Protein AF-A0A1G7AWV7-F1 (afdb_monomer)

Nearest PDB structures (foldseek):
  2q05-assembly1_A  TM=3.930E-01  e=5.792E+00  Vaccinia virus WR

Structure (mmCIF, N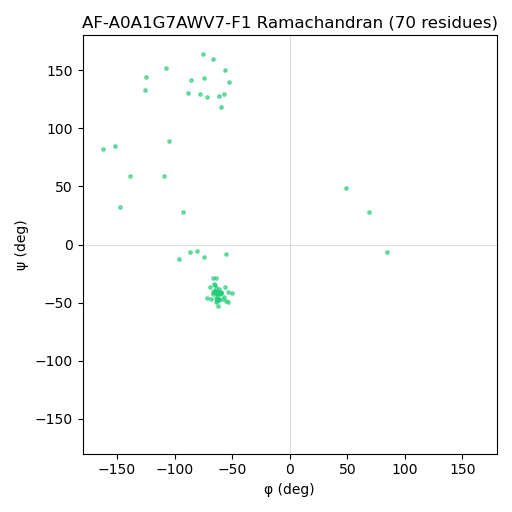/CA/C/O backbone):
data_AF-A0A1G7AWV7-F1
#
_entry.id   AF-A0A1G7AWV7-F1
#
loop_
_atom_site.group_PDB
_atom_site.id
_atom_site.type_symbol
_atom_site.label_atom_id
_atom_site.label_alt_id
_atom_site.label_comp_id
_atom_site.label_asym_id
_atom_site.label_entity_id
_atom_site.label_seq_id
_atom_site.pdbx_PDB_ins_code
_atom_site.Cartn_x
_atom_site.Cartn_y
_atom_site.Cartn_z
_atom_site.occupancy
_atom_site.B_iso_or_equiv
_atom_site.auth_seq_id
_atom_site.auth_comp_id
_atom_site.auth_asym_id
_atom_site.auth_atom_id
_atom_sit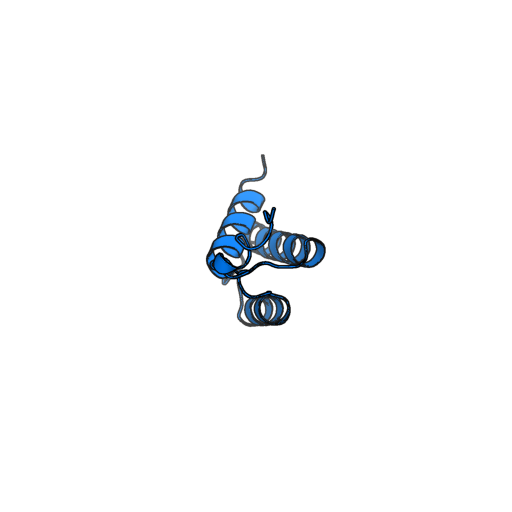e.pdbx_PDB_model_num
ATOM 1 N N . MET A 1 1 ? -5.022 6.674 -18.624 1.00 47.81 1 MET A N 1
ATOM 2 C CA . MET A 1 1 ? -5.309 5.398 -17.938 1.00 47.81 1 MET A CA 1
ATOM 3 C C . MET A 1 1 ? -4.195 5.111 -16.950 1.00 47.81 1 MET A C 1
ATOM 5 O O . MET A 1 1 ? -3.034 5.146 -17.327 1.00 47.81 1 MET A O 1
ATOM 9 N N . SER A 1 2 ? -4.549 4.923 -15.685 1.00 70.19 2 SER A N 1
ATOM 10 C CA . SER A 1 2 ? -3.652 4.940 -14.529 1.00 70.19 2 SER A CA 1
ATOM 11 C C . SER A 1 2 ? -3.465 3.537 -13.939 1.00 70.19 2 SER A C 1
ATOM 13 O O . SER A 1 2 ? -3.789 3.327 -12.775 1.00 70.19 2 SER A O 1
ATOM 15 N N . LEU A 1 3 ? -2.974 2.566 -14.720 1.00 83.69 3 LEU A N 1
ATOM 16 C CA . LEU A 1 3 ? -2.804 1.171 -14.262 1.00 83.69 3 LEU A CA 1
ATOM 17 C C . LEU A 1 3 ? -2.063 1.080 -12.918 1.00 83.69 3 LEU A C 1
ATOM 19 O O . LEU A 1 3 ? -2.513 0.389 -12.014 1.00 83.69 3 LEU A O 1
ATOM 23 N N . PHE A 1 4 ? -1.010 1.880 -12.742 1.00 89.19 4 PHE A N 1
ATOM 24 C CA . PHE A 1 4 ? -0.266 1.974 -11.483 1.00 89.19 4 PHE A CA 1
ATOM 25 C C . PHE A 1 4 ? -1.077 2.523 -10.304 1.00 89.19 4 PHE A C 1
ATOM 27 O O . PHE A 1 4 ? -0.800 2.178 -9.165 1.00 89.19 4 PHE A O 1
A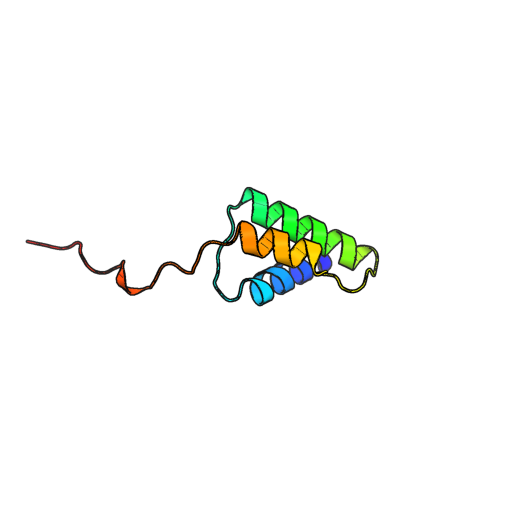TOM 34 N N . PHE A 1 5 ? -2.078 3.371 -10.556 1.00 92.62 5 PHE A N 1
ATOM 35 C CA . PHE A 1 5 ? -2.987 3.834 -9.506 1.00 92.62 5 PHE A CA 1
ATOM 36 C C . PHE A 1 5 ? -3.928 2.709 -9.072 1.00 92.62 5 PHE A C 1
ATOM 38 O O . PHE A 1 5 ? -4.059 2.465 -7.884 1.00 92.62 5 PHE A O 1
ATOM 45 N N . ALA A 1 6 ? -4.518 1.976 -10.022 1.00 93.56 6 ALA A N 1
ATOM 46 C CA . ALA A 1 6 ? -5.376 0.834 -9.703 1.00 93.56 6 ALA A CA 1
ATOM 47 C C . ALA A 1 6 ? -4.601 -0.300 -9.006 1.00 93.56 6 ALA A C 1
ATOM 49 O O . ALA A 1 6 ? -5.122 -0.922 -8.088 1.00 93.56 6 ALA A O 1
ATOM 50 N N . ALA A 1 7 ? -3.348 -0.538 -9.406 1.00 95.31 7 ALA A N 1
ATOM 51 C CA . ALA A 1 7 ? -2.470 -1.499 -8.745 1.00 95.31 7 ALA A CA 1
ATOM 52 C C . ALA A 1 7 ? -2.106 -1.062 -7.317 1.00 95.31 7 ALA A C 1
ATOM 54 O O . ALA A 1 7 ? -2.145 -1.885 -6.409 1.00 95.31 7 ALA A O 1
ATOM 55 N N . ALA A 1 8 ? -1.800 0.224 -7.107 1.00 95.94 8 ALA A N 1
ATOM 56 C CA . ALA A 1 8 ? -1.544 0.769 -5.776 1.00 95.94 8 ALA A CA 1
ATOM 57 C C . ALA A 1 8 ? -2.778 0.668 -4.866 1.00 95.94 8 ALA A C 1
ATOM 59 O O . ALA A 1 8 ? -2.662 0.194 -3.744 1.00 95.94 8 ALA A O 1
ATOM 60 N N . GLU A 1 9 ? -3.954 1.054 -5.364 1.00 95.75 9 GLU A N 1
ATOM 61 C CA . GLU A 1 9 ? -5.239 0.895 -4.668 1.00 95.75 9 GLU A CA 1
ATOM 62 C C . GLU A 1 9 ? -5.483 -0.564 -4.260 1.00 95.75 9 GLU A C 1
ATOM 64 O O . GLU A 1 9 ? -5.780 -0.843 -3.102 1.00 95.75 9 GLU A O 1
ATOM 69 N N . ALA A 1 10 ? -5.293 -1.512 -5.184 1.00 96.06 10 ALA A N 1
ATOM 70 C CA . ALA A 1 10 ? -5.468 -2.935 -4.900 1.00 96.06 10 ALA A CA 1
ATOM 71 C C . ALA A 1 10 ? -4.472 -3.454 -3.848 1.00 96.06 10 ALA A C 1
ATOM 73 O O . ALA A 1 10 ? -4.875 -4.186 -2.950 1.00 96.06 10 ALA A O 1
ATOM 74 N N . LEU A 1 11 ? -3.200 -3.048 -3.927 1.00 95.81 11 LEU A N 1
ATOM 75 C CA . LEU A 1 11 ? -2.168 -3.404 -2.946 1.00 95.81 11 LEU A CA 1
ATOM 76 C C . LEU A 1 11 ? -2.507 -2.894 -1.544 1.00 95.81 11 LEU A C 1
ATOM 78 O O . LEU A 1 11 ? -2.408 -3.640 -0.574 1.00 95.81 11 LEU A O 1
ATOM 82 N N . ILE A 1 12 ? -2.919 -1.629 -1.434 1.00 95.94 12 ILE A N 1
ATOM 83 C CA . ILE A 1 12 ? -3.303 -1.036 -0.150 1.00 95.94 12 ILE A CA 1
ATOM 84 C C . ILE A 1 12 ? -4.571 -1.702 0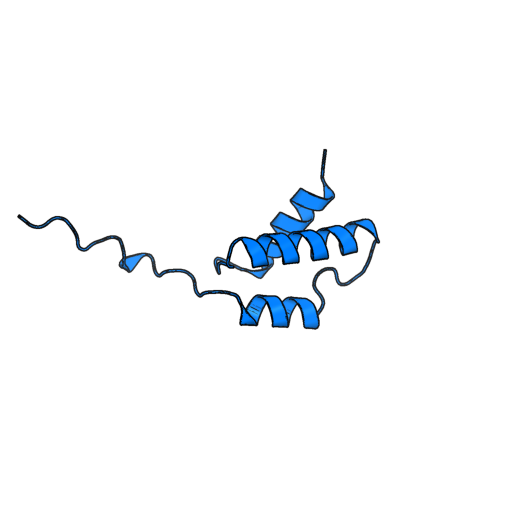.394 1.00 95.94 12 ILE A C 1
ATOM 86 O O . ILE A 1 12 ? -4.634 -1.998 1.584 1.00 95.94 12 ILE A O 1
ATOM 90 N N . ALA A 1 13 ? -5.560 -1.986 -0.455 1.00 94.94 13 ALA A N 1
ATOM 91 C CA . ALA A 1 13 ? -6.787 -2.664 -0.042 1.00 94.94 13 ALA A CA 1
ATOM 92 C C . ALA A 1 13 ? -6.525 -4.087 0.480 1.00 94.94 13 ALA A C 1
ATOM 94 O O . ALA A 1 13 ? -7.087 -4.472 1.507 1.00 94.94 13 ALA A O 1
ATOM 95 N N . ASP A 1 14 ? -5.654 -4.840 -0.197 1.00 95.75 14 ASP A N 1
ATOM 96 C CA . ASP A 1 14 ? -5.226 -6.176 0.229 1.00 95.75 14 ASP A CA 1
ATOM 97 C C . ASP A 1 14 ? -4.496 -6.115 1.580 1.00 95.75 14 ASP A C 1
ATOM 99 O O . ASP A 1 14 ? -4.865 -6.818 2.520 1.00 95.75 14 ASP A O 1
ATOM 103 N N . TYR A 1 15 ? -3.555 -5.174 1.732 1.00 95.38 15 TYR A N 1
ATOM 104 C CA . TYR A 1 15 ? -2.827 -4.961 2.986 1.00 95.38 15 TYR A CA 1
ATOM 105 C C . TYR A 1 15 ? -3.736 -4.555 4.159 1.00 95.38 15 TYR A C 1
ATOM 107 O O . TYR A 1 15 ? -3.567 -5.002 5.300 1.00 95.38 15 TYR A O 1
ATOM 115 N N . LEU A 1 16 ? -4.721 -3.692 3.903 1.00 94.50 16 LEU A N 1
ATOM 116 C CA . LEU A 1 16 ? -5.664 -3.259 4.930 1.00 94.50 16 LEU A CA 1
ATOM 117 C C . LEU A 1 16 ? -6.556 -4.406 5.407 1.00 94.50 16 LEU A C 1
ATOM 119 O O . LEU A 1 16 ? -6.954 -4.394 6.573 1.00 94.50 16 LEU A O 1
ATOM 123 N N . ASN A 1 17 ? -6.843 -5.397 4.558 1.00 93.25 17 ASN A N 1
ATOM 124 C CA . ASN A 1 17 ? -7.625 -6.585 4.905 1.00 93.25 17 ASN A CA 1
ATOM 125 C C . ASN A 1 17 ? -8.941 -6.240 5.641 1.00 93.25 17 ASN A C 1
ATOM 127 O O . ASN A 1 17 ? -9.251 -6.753 6.717 1.00 93.25 17 ASN A O 1
ATOM 131 N N . GLY A 1 18 ? -9.697 -5.283 5.094 1.00 90.81 18 GLY A N 1
ATOM 132 C CA . GLY A 1 18 ? -10.969 -4.817 5.662 1.00 90.81 18 GLY A CA 1
ATOM 133 C C . GLY A 1 18 ? -10.857 -3.741 6.749 1.00 90.81 18 GLY A C 1
ATOM 134 O O . GLY A 1 18 ? -11.884 -3.191 7.153 1.00 90.81 18 GLY A O 1
ATOM 135 N N . ARG A 1 19 ? -9.643 -3.389 7.195 1.00 93.38 19 ARG A N 1
ATOM 136 C CA . ARG A 1 19 ? -9.399 -2.159 7.965 1.00 93.38 19 ARG A CA 1
ATOM 137 C C . ARG A 1 19 ? -9.632 -0.932 7.088 1.00 93.38 19 ARG A C 1
ATOM 139 O O . ARG A 1 19 ? -9.599 -1.006 5.861 1.00 93.38 19 ARG A O 1
ATOM 146 N N . THR A 1 20 ? -9.865 0.212 7.721 1.00 93.31 20 THR A N 1
ATOM 147 C CA . THR A 1 20 ? -10.119 1.469 7.003 1.00 93.31 20 THR A CA 1
ATOM 148 C C . THR A 1 20 ? -9.158 2.558 7.443 1.00 93.31 20 THR A C 1
ATOM 150 O O . THR A 1 20 ? -8.802 2.650 8.614 1.00 93.31 20 THR A O 1
ATOM 153 N N . LEU A 1 21 ? -8.755 3.410 6.503 1.00 92.19 21 LEU A N 1
ATOM 154 C CA . LEU A 1 21 ? -7.952 4.599 6.779 1.00 92.19 21 LEU A CA 1
ATOM 155 C C . LEU A 1 21 ? -8.809 5.859 6.640 1.00 92.19 21 LEU A C 1
ATOM 157 O O . LEU A 1 21 ? -9.729 5.884 5.814 1.00 92.19 21 LEU A O 1
ATOM 161 N N . PRO A 1 22 ? -8.481 6.940 7.368 1.00 93.62 22 PRO A N 1
ATOM 162 C CA . PRO A 1 22 ? -8.987 8.264 7.034 1.00 93.62 22 PRO A CA 1
ATOM 163 C C . PRO A 1 22 ? -8.692 8.590 5.563 1.00 93.62 22 PRO A C 1
ATOM 165 O O . PRO A 1 22 ? -7.602 8.306 5.069 1.00 93.62 22 PRO A O 1
ATOM 168 N N . GLU A 1 23 ? -9.637 9.216 4.857 1.00 92.00 23 GLU A N 1
ATOM 169 C CA . GLU A 1 23 ? -9.556 9.419 3.398 1.00 92.00 23 GLU A CA 1
ATOM 170 C C . GLU A 1 23 ? -8.255 10.110 2.952 1.00 92.00 23 GLU A C 1
ATOM 172 O O . GLU A 1 23 ? -7.646 9.726 1.951 1.00 92.00 23 GLU A O 1
ATOM 177 N N . ALA A 1 24 ? -7.806 11.116 3.708 1.00 91.81 24 ALA A N 1
ATOM 178 C CA . ALA A 1 24 ? -6.562 11.828 3.424 1.00 91.81 24 ALA A CA 1
ATOM 179 C C . ALA A 1 24 ? -5.331 10.914 3.544 1.00 91.81 24 ALA A C 1
ATOM 181 O O . ALA A 1 24 ? -4.444 10.970 2.692 1.00 91.81 24 ALA A O 1
ATOM 182 N N . VAL A 1 25 ? -5.308 10.045 4.561 1.00 93.75 25 VAL A N 1
ATOM 183 C CA . VAL A 1 25 ? -4.228 9.074 4.775 1.00 93.75 25 VAL A CA 1
ATOM 184 C C . VAL A 1 25 ? -4.254 8.031 3.667 1.00 93.75 25 VAL A C 1
ATOM 186 O O . VAL A 1 25 ? -3.228 7.810 3.035 1.00 93.75 25 VAL A O 1
ATOM 189 N N . HIS A 1 26 ? -5.431 7.480 3.352 1.00 94.62 26 HIS A N 1
ATOM 190 C CA . HIS A 1 26 ? -5.615 6.516 2.267 1.00 94.62 26 HIS A CA 1
ATOM 191 C C . HIS A 1 26 ? -5.067 7.039 0.930 1.00 94.62 26 HIS A C 1
ATOM 1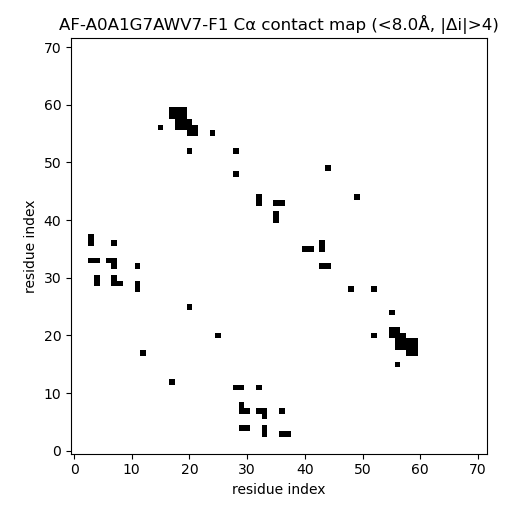93 O O . HIS A 1 26 ? -4.264 6.382 0.271 1.00 94.62 26 HIS A O 1
ATOM 199 N N . LYS A 1 27 ? -5.430 8.272 0.553 1.00 94.94 27 LYS A N 1
ATOM 200 C CA . LYS A 1 27 ? -4.911 8.919 -0.662 1.00 94.94 27 LYS A CA 1
ATOM 201 C C . LYS A 1 27 ? -3.389 9.062 -0.637 1.00 94.94 27 LYS A C 1
ATOM 203 O O . LYS A 1 27 ? -2.748 8.827 -1.659 1.00 94.94 27 LYS A O 1
ATOM 208 N N . ALA A 1 28 ? -2.812 9.437 0.504 1.00 94.94 28 ALA A N 1
ATOM 209 C CA . ALA A 1 28 ? -1.367 9.584 0.643 1.00 94.94 28 ALA A CA 1
ATOM 210 C C . ALA A 1 28 ? -0.635 8.244 0.461 1.00 94.94 28 ALA A C 1
ATOM 212 O O . ALA A 1 28 ? 0.319 8.181 -0.316 1.00 94.94 28 ALA A O 1
ATOM 213 N N . VAL A 1 29 ? -1.109 7.165 1.094 1.00 95.38 29 VAL A N 1
ATOM 214 C CA . VAL A 1 29 ? -0.468 5.842 0.982 1.00 95.38 29 VAL A CA 1
ATOM 215 C C . VAL A 1 29 ? -0.629 5.233 -0.410 1.00 95.38 29 VAL A C 1
ATOM 217 O O . VAL A 1 29 ? 0.333 4.684 -0.944 1.00 95.38 29 VAL A O 1
ATOM 220 N N . VAL A 1 30 ? -1.778 5.423 -1.069 1.00 95.75 30 VAL A N 1
ATOM 221 C CA . VAL A 1 30 ? -1.968 5.016 -2.473 1.00 95.75 30 VAL A CA 1
ATOM 222 C C . VAL A 1 30 ? -1.019 5.780 -3.400 1.00 95.75 30 VAL A C 1
ATOM 224 O O . VAL A 1 30 ? -0.423 5.189 -4.302 1.00 95.75 30 VAL A O 1
ATOM 227 N N . LEU A 1 31 ? -0.832 7.087 -3.192 1.00 95.44 31 LEU A N 1
ATOM 228 C CA . LEU A 1 31 ? 0.114 7.878 -3.984 1.00 95.44 31 LEU A CA 1
ATOM 229 C C . LEU A 1 31 ? 1.568 7.448 -3.752 1.00 95.44 31 LEU A C 1
ATOM 231 O O . LEU A 1 31 ? 2.330 7.373 -4.721 1.00 95.44 31 LEU A O 1
ATOM 235 N N . ALA A 1 32 ? 1.943 7.135 -2.512 1.00 95.06 32 ALA A N 1
ATOM 236 C CA . ALA A 1 32 ? 3.266 6.610 -2.185 1.00 95.06 32 ALA A CA 1
ATOM 237 C C . ALA A 1 32 ? 3.510 5.260 -2.880 1.00 95.06 32 ALA A C 1
ATOM 239 O O . ALA A 1 32 ? 4.464 5.133 -3.650 1.00 95.06 32 ALA A O 1
ATOM 240 N N . ALA A 1 33 ? 2.597 4.296 -2.719 1.00 95.94 33 ALA A N 1
ATOM 241 C CA . ALA A 1 33 ? 2.682 2.984 -3.361 1.00 95.94 33 ALA A CA 1
ATOM 242 C C . ALA A 1 33 ? 2.711 3.092 -4.895 1.00 95.94 33 ALA A C 1
ATOM 244 O O . ALA A 1 33 ? 3.525 2.450 -5.559 1.00 95.94 33 ALA A O 1
ATOM 245 N N . ARG A 1 34 ? 1.887 3.970 -5.481 1.00 95.38 34 ARG A N 1
ATOM 246 C CA . ARG A 1 34 ? 1.903 4.246 -6.924 1.00 95.38 34 ARG A CA 1
ATOM 247 C C . ARG A 1 34 ? 3.251 4.782 -7.392 1.00 95.38 34 ARG A C 1
ATOM 249 O O . ARG A 1 34 ? 3.697 4.412 -8.475 1.00 95.38 34 ARG A O 1
ATOM 256 N N . THR A 1 35 ? 3.856 5.688 -6.631 1.00 95.00 35 THR A N 1
ATOM 257 C CA . THR A 1 35 ? 5.159 6.271 -6.977 1.00 95.00 35 THR A CA 1
ATOM 258 C C . THR A 1 35 ? 6.215 5.174 -6.992 1.00 95.00 35 THR A C 1
ATOM 260 O O . THR A 1 35 ? 6.873 4.984 -8.006 1.00 95.00 35 THR A O 1
ATOM 263 N N . ARG A 1 36 ? 6.273 4.350 -5.948 1.00 95.31 36 ARG A N 1
ATOM 264 C CA . ARG A 1 36 ? 7.192 3.207 -5.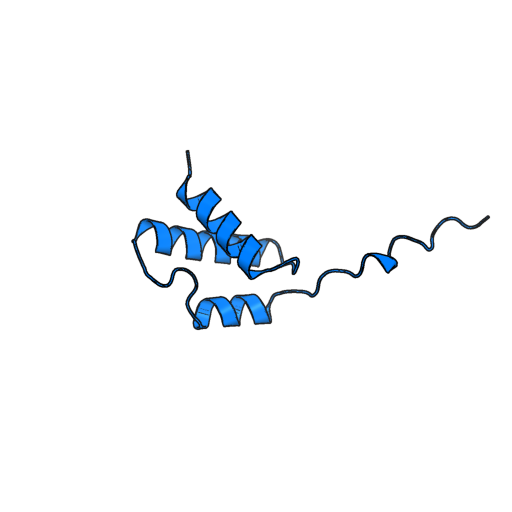878 1.00 95.31 36 ARG A CA 1
ATOM 265 C C . ARG A 1 36 ? 7.010 2.230 -7.039 1.00 95.31 36 ARG A C 1
ATOM 267 O O . ARG A 1 36 ? 7.982 1.886 -7.703 1.00 95.31 36 ARG A O 1
ATOM 274 N N . LEU A 1 37 ? 5.764 1.887 -7.376 1.00 94.75 37 LEU A N 1
ATOM 275 C CA . LEU A 1 37 ? 5.452 1.059 -8.547 1.00 94.75 37 LEU A CA 1
ATOM 276 C C . LEU A 1 37 ? 5.930 1.678 -9.869 1.00 94.75 37 LEU A C 1
ATOM 278 O O . LEU A 1 37 ? 6.432 0.966 -10.733 1.00 94.75 37 LEU A O 1
ATOM 282 N N . LEU A 1 38 ? 5.770 2.994 -10.046 1.00 95.00 38 LEU A N 1
ATOM 283 C CA . LEU A 1 38 ? 6.244 3.703 -11.242 1.00 95.00 38 LEU A CA 1
ATOM 284 C C . LEU A 1 38 ? 7.771 3.703 -11.350 1.00 95.00 38 LEU A C 1
ATOM 286 O O . LEU A 1 38 ? 8.300 3.672 -12.459 1.00 95.00 38 LEU A O 1
ATOM 290 N N . HIS A 1 39 ? 8.459 3.752 -10.212 1.00 94.31 39 HIS A N 1
ATOM 291 C CA . HIS A 1 39 ? 9.915 3.748 -10.130 1.00 94.31 39 HIS A CA 1
ATOM 292 C C . HIS A 1 39 ? 10.522 2.334 -10.106 1.00 94.31 39 HIS A C 1
ATOM 294 O O . HIS A 1 39 ? 11.738 2.204 -10.219 1.00 94.31 39 HIS A O 1
ATOM 300 N N . GLY A 1 40 ? 9.695 1.283 -10.022 1.00 94.19 40 GLY A N 1
ATOM 301 C CA . GLY A 1 40 ? 10.157 -0.103 -9.911 1.00 94.19 40 GLY A CA 1
ATOM 302 C C . GLY A 1 40 ? 10.825 -0.406 -8.567 1.00 94.19 40 GLY A C 1
ATOM 303 O O . GLY A 1 40 ? 11.722 -1.241 -8.509 1.00 94.19 40 GLY A O 1
ATOM 304 N N . GLU A 1 41 ? 10.436 0.304 -7.506 1.00 93.44 41 GLU A N 1
ATOM 305 C CA . GLU A 1 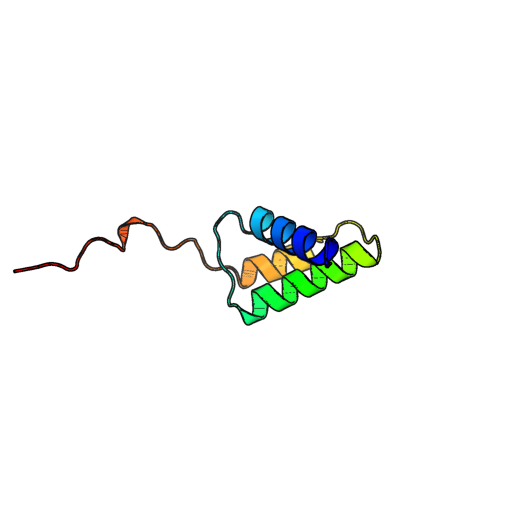41 ? 10.970 0.094 -6.161 1.00 93.44 41 GLU A CA 1
ATOM 306 C C . GLU A 1 41 ? 10.333 -1.137 -5.509 1.00 93.44 41 GLU A C 1
ATOM 308 O O . GLU A 1 41 ? 9.106 -1.267 -5.450 1.00 93.44 41 GLU A O 1
ATOM 313 N N . GLU A 1 42 ? 11.181 -2.019 -4.981 1.00 90.69 42 GLU A N 1
ATOM 314 C CA . GLU A 1 42 ? 10.776 -3.218 -4.254 1.00 90.69 42 GLU A CA 1
ATOM 315 C C . GLU A 1 42 ? 11.448 -3.255 -2.866 1.00 90.69 42 GLU A C 1
ATOM 317 O O . GLU A 1 42 ? 12.661 -3.047 -2.775 1.00 90.69 42 GLU A O 1
ATOM 322 N N . PRO A 1 43 ? 10.698 -3.538 -1.783 1.00 91.31 43 PRO A N 1
ATOM 323 C CA . PRO A 1 43 ? 9.253 -3.770 -1.756 1.00 91.31 43 PRO A CA 1
ATOM 324 C C . PRO A 1 43 ? 8.447 -2.466 -1.910 1.00 91.31 43 PRO A C 1
ATOM 326 O O . PRO A 1 43 ? 8.798 -1.427 -1.361 1.00 91.31 43 PRO A O 1
ATOM 329 N N . VAL A 1 44 ? 7.313 -2.533 -2.616 1.00 92.38 44 VAL A N 1
ATOM 330 C CA . VAL A 1 44 ? 6.397 -1.383 -2.779 1.00 92.38 44 VAL A CA 1
ATOM 331 C C . VAL A 1 44 ? 5.813 -0.945 -1.428 1.00 92.38 44 VAL A C 1
ATOM 333 O O . VAL A 1 44 ? 5.708 0.250 -1.138 1.00 92.38 44 VAL A O 1
ATOM 336 N N . LEU A 1 45 ? 5.454 -1.923 -0.593 1.00 93.69 45 LEU A N 1
ATOM 337 C CA . LEU A 1 45 ? 5.050 -1.738 0.798 1.00 93.69 45 LEU A CA 1
ATOM 338 C C . LEU A 1 45 ? 6.207 -2.199 1.691 1.00 93.69 45 LEU A C 1
ATOM 340 O O . LEU A 1 45 ? 6.326 -3.378 2.017 1.00 93.69 45 LEU A O 1
ATOM 344 N N . ASP A 1 46 ? 7.108 -1.274 2.007 1.00 92.69 46 ASP A N 1
ATOM 345 C CA . ASP A 1 46 ? 8.183 -1.507 2.966 1.00 92.69 46 ASP A CA 1
ATOM 346 C C . ASP A 1 46 ? 7.656 -1.498 4.407 1.00 92.69 46 ASP A C 1
ATOM 348 O O . ASP A 1 46 ? 6.558 -1.027 4.697 1.00 92.69 46 ASP A O 1
ATOM 352 N N . GLU A 1 47 ? 8.463 -2.024 5.328 1.00 92.94 47 GLU A N 1
ATOM 353 C CA . GLU A 1 47 ? 8.102 -2.130 6.746 1.00 92.94 47 GLU A CA 1
ATOM 354 C C . GLU A 1 47 ? 7.726 -0.771 7.357 1.00 92.94 47 GLU A C 1
ATOM 356 O O . GLU A 1 47 ? 6.791 -0.683 8.152 1.00 92.94 47 GLU A O 1
ATOM 361 N N . ALA A 1 48 ? 8.405 0.302 6.941 1.00 91.12 48 ALA A N 1
ATOM 362 C CA . ALA A 1 48 ? 8.103 1.656 7.389 1.00 91.12 48 ALA A CA 1
ATOM 363 C C . ALA A 1 48 ? 6.700 2.107 6.949 1.00 91.12 48 ALA A C 1
ATOM 365 O O . ALA A 1 48 ? 5.915 2.547 7.790 1.00 91.12 48 ALA A O 1
ATOM 366 N N . LEU A 1 49 ? 6.352 1.952 5.665 1.00 90.31 49 LEU A N 1
ATOM 367 C CA . LEU A 1 49 ? 5.027 2.319 5.163 1.00 90.31 49 LEU A CA 1
ATOM 368 C C . LEU A 1 49 ? 3.930 1.447 5.781 1.00 90.31 49 LEU A C 1
ATOM 370 O O . LEU A 1 49 ? 2.872 1.960 6.133 1.00 90.31 49 LEU A O 1
ATOM 374 N N . CYS A 1 50 ? 4.187 0.151 5.946 1.00 94.31 50 CYS A N 1
ATOM 375 C CA . CYS A 1 50 ? 3.289 -0.774 6.632 1.00 94.31 50 CYS A CA 1
ATOM 376 C C . CYS A 1 50 ? 3.010 -0.331 8.077 1.00 94.31 50 CYS A C 1
ATOM 378 O O . CYS A 1 50 ? 1.851 -0.251 8.478 1.00 94.31 50 CYS A O 1
ATOM 380 N N . SER A 1 51 ? 4.052 0.042 8.826 1.00 92.56 51 SER A N 1
ATOM 381 C CA . SER A 1 51 ? 3.936 0.547 10.201 1.00 92.56 51 SER A CA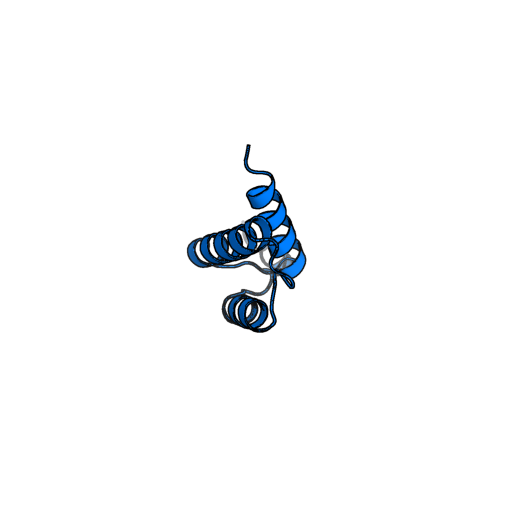 1
ATOM 382 C C . SER A 1 51 ? 3.132 1.850 10.281 1.00 92.56 51 SER A C 1
ATOM 384 O O . SER A 1 51 ? 2.260 1.998 11.141 1.00 92.56 51 SER A O 1
ATOM 386 N N . ASP A 1 52 ? 3.359 2.779 9.348 1.00 90.81 52 ASP A N 1
ATOM 387 C CA . ASP A 1 52 ? 2.576 4.014 9.263 1.00 90.81 52 ASP A CA 1
ATOM 388 C C . ASP A 1 52 ? 1.104 3.738 8.920 1.00 90.81 52 ASP A C 1
ATOM 390 O O . ASP A 1 52 ? 0.217 4.345 9.521 1.00 90.81 52 ASP A O 1
ATOM 394 N N . ILE A 1 53 ? 0.822 2.809 7.998 1.00 92.56 53 ILE A N 1
ATOM 395 C CA . ILE A 1 53 ? -0.550 2.384 7.685 1.00 92.56 53 ILE A CA 1
ATOM 396 C C . ILE A 1 53 ? -1.211 1.776 8.923 1.00 92.56 53 ILE A C 1
ATOM 398 O O . ILE A 1 53 ? -2.340 2.137 9.249 1.00 92.56 53 ILE A O 1
ATOM 402 N N . ASP A 1 54 ? -0.524 0.875 9.621 1.00 93.12 54 ASP A N 1
ATOM 403 C CA . ASP A 1 54 ? -1.074 0.172 10.778 1.00 93.12 54 ASP A CA 1
ATOM 404 C C . ASP A 1 54 ? -1.385 1.113 11.942 1.00 93.12 54 ASP A C 1
ATOM 406 O O . ASP A 1 54 ? -2.390 0.915 12.622 1.00 93.12 54 ASP A O 1
ATOM 410 N N . ARG A 1 55 ? -0.572 2.158 12.144 1.00 91.44 55 ARG A N 1
ATOM 411 C CA . ARG A 1 55 ? -0.823 3.187 13.164 1.00 91.44 55 ARG A CA 1
ATOM 412 C C . ARG A 1 55 ? -2.131 3.940 12.921 1.00 91.44 55 ARG A C 1
ATOM 414 O O . ARG A 1 55 ? -2.817 4.289 13.878 1.00 91.44 55 ARG A O 1
ATOM 421 N N . GLU A 1 56 ? -2.450 4.221 11.662 1.00 90.56 56 GLU A N 1
ATOM 422 C CA . GLU A 1 56 ? -3.600 5.050 11.280 1.00 90.56 56 GLU A CA 1
ATOM 423 C C . GLU A 1 56 ? -4.851 4.226 10.930 1.00 90.56 56 GLU A C 1
ATOM 425 O O . GLU A 1 56 ? -5.948 4.776 10.777 1.00 90.56 56 GLU A O 1
ATOM 430 N N . ALA A 1 57 ? -4.701 2.912 10.751 1.00 91.38 57 ALA A N 1
ATOM 431 C CA . ALA A 1 57 ? -5.780 2.016 10.368 1.00 91.38 57 ALA A CA 1
ATOM 432 C C . ALA A 1 57 ? -6.765 1.810 11.522 1.00 91.38 57 ALA A C 1
ATOM 434 O O . ALA A 1 57 ? -6.410 1.377 12.615 1.00 91.38 57 ALA A O 1
ATOM 435 N N . ASN A 1 58 ? -8.043 2.050 11.244 1.00 85.81 58 ASN A N 1
ATOM 436 C CA . ASN A 1 58 ? -9.129 1.707 12.146 1.00 85.81 58 ASN A CA 1
ATOM 437 C C . ASN A 1 58 ? -9.556 0.259 11.916 1.00 85.81 58 ASN A C 1
ATOM 439 O O . ASN A 1 58 ? -9.647 -0.206 10.770 1.00 85.81 58 ASN A O 1
ATOM 443 N N . GLU A 1 59 ? -9.872 -0.433 13.009 1.00 78.62 59 GLU A N 1
ATOM 444 C CA . GLU A 1 59 ? -10.468 -1.763 12.951 1.00 78.62 59 GLU A CA 1
ATOM 445 C C . GLU A 1 59 ? -11.762 -1.751 12.117 1.00 78.62 59 GLU A C 1
ATOM 447 O O . GLU A 1 59 ? -12.470 -0.735 12.065 1.00 78.62 59 GLU A O 1
ATOM 452 N N . PRO A 1 60 ? -12.101 -2.869 11.451 1.00 67.56 60 PRO A N 1
ATOM 453 C CA . PRO A 1 60 ? -13.364 -2.978 10.742 1.00 67.56 60 PRO A CA 1
ATOM 454 C C . PRO A 1 60 ? -14.504 -2.733 11.732 1.00 67.56 60 PRO A C 1
ATOM 456 O O . PRO A 1 60 ? -14.559 -3.372 12.782 1.00 67.56 60 PRO A O 1
ATOM 459 N N . ILE A 1 61 ? -15.440 -1.836 11.405 1.00 61.22 61 ILE A N 1
ATOM 460 C CA . ILE A 1 61 ? -16.637 -1.657 12.234 1.00 61.22 61 ILE A CA 1
ATOM 461 C C . ILE A 1 61 ? -17.362 -3.012 12.267 1.00 61.22 61 ILE A C 1
ATOM 463 O O . ILE A 1 61 ? -17.781 -3.490 11.206 1.00 61.22 61 ILE A O 1
ATOM 467 N N . PRO A 1 62 ? -17.528 -3.657 13.438 1.00 57.53 62 PRO A N 1
ATOM 468 C CA . PRO A 1 62 ? -18.182 -4.950 13.497 1.00 57.53 62 PRO A CA 1
ATOM 469 C C . PRO A 1 62 ? -19.619 -4.807 12.992 1.00 57.53 62 PRO A C 1
ATOM 471 O O . PRO A 1 62 ? -20.398 -3.976 13.469 1.00 57.53 62 PRO A O 1
ATOM 474 N N . SER A 1 63 ? -19.980 -5.657 12.029 1.00 57.00 63 SER A N 1
ATOM 475 C CA . SER A 1 63 ? -21.285 -5.679 11.351 1.00 57.00 63 SER A CA 1
ATOM 476 C C . SER A 1 63 ? -22.498 -5.807 12.298 1.00 57.00 63 SER A C 1
ATOM 478 O O . SER A 1 63 ? -23.633 -5.644 11.850 1.00 57.00 63 SER A O 1
ATOM 480 N N . SER A 1 64 ? -22.299 -6.054 13.598 1.00 54.28 64 SER A N 1
ATOM 481 C CA . SER A 1 64 ? -23.358 -6.107 14.618 1.00 54.28 64 SER A CA 1
ATOM 482 C C . SER A 1 64 ? -23.931 -4.744 15.034 1.00 54.28 64 SER A C 1
ATOM 484 O O . SER A 1 64 ? -24.966 -4.707 15.693 1.00 54.28 64 SER A O 1
ATOM 486 N N . ALA A 1 65 ? -23.333 -3.613 14.644 1.00 54.31 65 ALA A N 1
ATOM 487 C CA . ALA A 1 65 ? -23.846 -2.286 15.020 1.00 54.31 65 ALA A CA 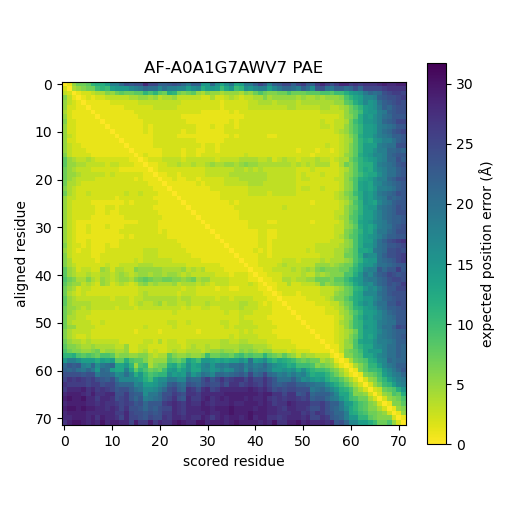1
ATOM 488 C C . ALA A 1 65 ? -25.032 -1.789 14.158 1.00 54.31 65 ALA A C 1
ATOM 490 O O . ALA A 1 65 ? -25.622 -0.749 14.453 1.00 54.31 65 ALA A O 1
ATOM 491 N N . LYS A 1 66 ? -25.423 -2.517 13.100 1.00 52.97 66 LYS A N 1
ATOM 492 C CA . LYS A 1 66 ? -26.464 -2.089 12.141 1.00 52.97 66 LYS A CA 1
ATOM 493 C C . LYS A 1 66 ? -27.881 -2.582 12.485 1.00 52.97 66 LYS A C 1
ATOM 495 O O . LYS A 1 66 ? -28.695 -2.777 11.588 1.00 52.97 66 LYS A O 1
ATOM 500 N N . GLY A 1 67 ? -28.190 -2.802 13.765 1.00 51.47 67 GLY A N 1
ATOM 501 C CA . GLY A 1 67 ? -29.412 -3.514 14.158 1.00 51.47 67 GLY A CA 1
ATOM 502 C C . GLY A 1 67 ? -30.068 -3.094 15.471 1.00 51.47 67 GLY A C 1
ATOM 503 O O . GLY A 1 67 ? -30.640 -3.951 16.125 1.00 51.47 67 GLY A O 1
ATOM 504 N N . ILE A 1 68 ? -30.013 -1.825 15.892 1.00 58.25 68 ILE A N 1
ATOM 505 C CA . ILE A 1 68 ? -30.867 -1.349 17.002 1.00 58.25 68 ILE A CA 1
ATOM 506 C C . ILE A 1 68 ? -31.430 0.040 16.701 1.00 58.25 68 ILE A C 1
ATOM 508 O O . ILE A 1 68 ? -31.187 0.977 17.448 1.00 58.25 68 ILE A O 1
ATOM 512 N N . ARG A 1 69 ? -32.173 0.204 15.601 1.00 55.91 69 ARG A N 1
ATOM 513 C CA . ARG A 1 69 ? -33.114 1.330 15.439 1.00 55.91 69 ARG A CA 1
ATOM 514 C C . ARG A 1 69 ? -34.278 0.960 14.522 1.00 55.91 69 ARG A C 1
ATOM 516 O O . ARG A 1 69 ? -34.260 1.270 13.340 1.00 55.91 69 ARG A O 1
ATOM 523 N N . ALA A 1 70 ? -35.288 0.331 15.112 1.00 51.03 70 ALA A N 1
ATOM 524 C CA . ALA A 1 70 ? -36.699 0.551 14.794 1.00 51.03 70 ALA A CA 1
ATOM 525 C C . ALA A 1 70 ? -37.525 -0.012 15.961 1.00 51.03 70 ALA A C 1
ATOM 527 O O . ALA A 1 70 ? -37.950 -1.162 15.942 1.00 51.03 70 ALA A O 1
ATOM 528 N N . GLY A 1 71 ? -37.656 0.786 17.022 1.00 61.59 71 GLY A N 1
ATOM 529 C CA . GLY A 1 71 ? -38.752 0.632 17.969 1.00 61.59 71 GLY A CA 1
ATOM 530 C C . GLY A 1 71 ? -39.934 1.459 17.472 1.00 61.59 71 GLY A C 1
ATOM 531 O O . GLY A 1 71 ? -39.725 2.610 17.089 1.00 61.59 71 GLY A O 1
ATOM 532 N N . LEU A 1 72 ? -41.119 0.856 17.421 1.00 48.94 72 LEU A N 1
ATOM 533 C CA . LEU A 1 72 ? -42.346 1.241 18.135 1.00 48.94 72 LEU A CA 1
ATOM 534 C C . LEU A 1 72 ? -43.479 0.295 17.722 1.00 48.94 72 LEU A C 1
ATOM 536 O O . LEU A 1 72 ? -43.636 0.072 16.502 1.00 48.94 72 LEU A O 1
#

Sequence (72 aa):
MSLFFAAAEALIADYLNGRTLPEAVHKAVVLAARTRLLHGEEPVLDEALCSDIDREANEPIPSSAKGIRAGL

Secondary structure (DSSP, 8-state):
--HHHHHHHHHHHHHHTT-B--HHHHHHHHHHHHHHHHHT-SSSS-HHHHHHHHHHPBPPPPGGGS------

Foldseek 3Di:
DQVLLVVLLVVLCVLLVQWDADPVLSVVSSVQLSVCVVVVHPPSCDPVSSVVCVVRTDDHPPPVVPPPDDDD

Solvent-accessible surface area (backbone atoms only — not comparable to full-atom values): 4353 Å² total; per-residue (Å²): 136,60,65,52,51,56,51,18,46,50,52,51,52,60,72,43,68,69,38,45,55,56,69,72,58,45,54,50,54,31,51,52,29,21,49,27,57,74,72,68,44,81,65,54,75,36,72,68,58,49,52,57,48,58,73,59,42,39,76,56,79,66,82,78,76,83,73,86,85,83,88,133

Mean predicted aligned error: 8.17 Å

pLDDT: mean 85.48, std 15.29, range [47.81, 96.06]

Radius of gyration: 15.67 Å; Cα contacts (8 Å, |Δi|>4): 45; chains: 1; bounding box: 53×18×36 Å